Protein AF-A0A1A8HM69-F1 (afdb_monomer_lite)

Sequence (148 aa):
MRDGEFFLRLLQTEVERMEGWCQNMEREAEENELPEEVLELIRNVVGSAQILMSQKVQQFFRLCQQSVDPTAYPLPTPQDLASFWDLLQLNIEDVRVKFQDLQRLKDSGWRLPPEKKLDNIYTVFIAALIKRSTKKLLYYCVATVKDS

Structure (mmCIF, N/CA/C/O backbone):
data_AF-A0A1A8HM69-F1
#
_entry.id   AF-A0A1A8HM69-F1
#
loop_
_atom_site.group_PDB
_atom_site.id
_atom_site.type_symbol
_atom_site.label_atom_id
_atom_site.label_alt_id
_atom_site.label_comp_id
_atom_site.label_asym_id
_atom_site.label_entity_id
_atom_site.label_seq_id
_atom_site.pdbx_PDB_ins_code
_atom_site.Cartn_x
_atom_site.Cartn_y
_atom_site.Cartn_z
_atom_site.occupancy
_atom_site.B_iso_or_equiv
_atom_site.auth_seq_id
_atom_site.auth_comp_id
_atom_site.auth_asym_id
_atom_site.auth_atom_id
_atom_site.pdbx_PDB_model_num
ATOM 1 N N . MET A 1 1 ? 3.796 -7.000 -23.357 1.00 62.22 1 MET A N 1
ATOM 2 C CA . MET A 1 1 ? 5.075 -7.127 -22.625 1.00 62.22 1 MET A CA 1
ATOM 3 C C . MET A 1 1 ? 4.861 -6.516 -21.239 1.00 62.22 1 MET A C 1
ATOM 5 O O . MET A 1 1 ? 3.980 -5.675 -21.126 1.00 62.22 1 MET A O 1
ATOM 9 N N . ARG A 1 2 ? 5.539 -6.971 -20.174 1.00 77.38 2 ARG A N 1
ATOM 10 C CA . ARG A 1 2 ? 5.462 -6.316 -18.848 1.00 77.38 2 ARG A CA 1
ATOM 11 C C . ARG A 1 2 ? 6.489 -5.179 -18.800 1.00 77.38 2 ARG A C 1
ATOM 13 O O . ARG A 1 2 ? 7.545 -5.330 -18.199 1.00 77.38 2 ARG A O 1
ATOM 20 N N . ASP A 1 3 ? 6.225 -4.122 -19.551 1.00 85.19 3 ASP A N 1
ATOM 21 C CA . ASP A 1 3 ? 7.076 -2.932 -19.653 1.00 85.19 3 ASP A CA 1
ATOM 22 C C . ASP A 1 3 ? 6.736 -1.889 -18.571 1.00 85.19 3 ASP A C 1
ATOM 24 O O . ASP A 1 3 ? 5.829 -2.082 -17.755 1.00 85.19 3 ASP A O 1
ATOM 28 N N . GLY A 1 4 ? 7.492 -0.788 -18.532 1.00 88.75 4 GLY A N 1
ATOM 29 C CA . GLY A 1 4 ? 7.298 0.282 -17.552 1.00 88.75 4 GLY A CA 1
ATOM 30 C C . GLY A 1 4 ? 5.883 0.864 -17.560 1.00 88.75 4 GLY A C 1
ATOM 31 O O . GLY A 1 4 ? 5.299 1.048 -16.495 1.00 88.75 4 GLY A O 1
ATOM 32 N N . GLU A 1 5 ? 5.280 1.078 -18.733 1.00 91.12 5 GLU A N 1
ATOM 33 C CA . GLU A 1 5 ? 3.902 1.581 -18.841 1.00 91.12 5 GLU A CA 1
ATOM 34 C C . GLU A 1 5 ? 2.870 0.604 -18.270 1.00 91.12 5 GLU A C 1
ATOM 36 O O . GLU A 1 5 ? 1.921 1.008 -17.591 1.00 91.12 5 GLU A O 1
ATOM 41 N N . PHE A 1 6 ? 3.043 -0.697 -18.524 1.00 91.56 6 PHE A N 1
ATOM 42 C CA . PHE A 1 6 ? 2.214 -1.729 -17.913 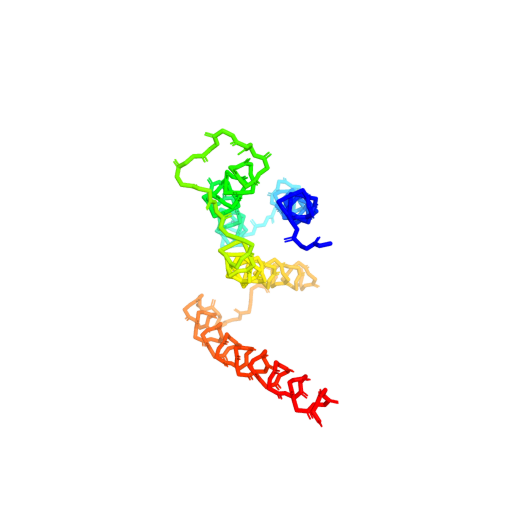1.00 91.56 6 PHE A CA 1
ATOM 43 C C . PHE A 1 6 ? 2.270 -1.662 -16.382 1.00 91.56 6 PHE A C 1
ATOM 45 O O . PHE A 1 6 ? 1.222 -1.660 -15.730 1.00 91.56 6 PHE A O 1
ATOM 52 N N . PHE A 1 7 ? 3.470 -1.560 -15.808 1.00 92.62 7 PHE A N 1
ATOM 53 C CA . PHE A 1 7 ? 3.643 -1.480 -14.360 1.00 92.62 7 PHE A CA 1
ATOM 54 C C . PHE A 1 7 ? 3.132 -0.168 -13.756 1.00 92.62 7 PHE A C 1
ATOM 56 O O . PHE A 1 7 ? 2.568 -0.207 -12.665 1.00 92.62 7 PHE A O 1
ATOM 63 N N . LEU A 1 8 ? 3.238 0.966 -14.458 1.00 92.50 8 LEU A N 1
ATOM 64 C CA . LEU A 1 8 ? 2.676 2.246 -14.007 1.00 92.50 8 LEU A CA 1
ATOM 65 C C . LEU A 1 8 ? 1.152 2.181 -13.839 1.00 92.50 8 LEU A C 1
ATOM 67 O O . LEU A 1 8 ? 0.634 2.625 -12.816 1.00 92.50 8 LEU A O 1
ATOM 71 N N . ARG A 1 9 ? 0.434 1.567 -14.790 1.00 93.31 9 ARG A N 1
ATOM 72 C CA . ARG A 1 9 ? -1.029 1.382 -14.688 1.00 93.31 9 ARG A CA 1
ATOM 73 C C . ARG A 1 9 ? -1.426 0.493 -13.508 1.00 93.31 9 ARG A C 1
ATOM 75 O O . ARG A 1 9 ? -2.381 0.795 -12.793 1.00 93.31 9 ARG A O 1
ATOM 82 N N . LEU A 1 10 ? -0.687 -0.596 -13.287 1.00 93.19 10 LEU A N 1
ATOM 83 C CA . LEU A 1 10 ? -0.915 -1.460 -12.127 1.00 93.19 10 LEU A CA 1
ATOM 84 C C . LEU A 1 10 ? -0.626 -0.729 -10.814 1.00 93.19 10 LEU A C 1
ATOM 86 O O . LEU A 1 10 ? -1.414 -0.829 -9.877 1.00 93.19 10 LEU A O 1
ATOM 90 N N . LEU A 1 11 ? 0.478 0.019 -10.753 1.00 92.44 11 LEU A N 1
ATOM 91 C CA . LEU A 1 11 ? 0.864 0.791 -9.577 1.00 92.44 11 LEU A CA 1
ATOM 92 C C . LEU A 1 11 ? -0.213 1.812 -9.208 1.00 92.44 11 LEU A C 1
ATOM 94 O O . LEU A 1 11 ? -0.576 1.897 -8.040 1.00 92.44 11 LEU A O 1
ATOM 98 N N . GLN A 1 12 ? -0.765 2.521 -10.195 1.00 92.50 12 GLN A N 1
ATOM 99 C CA . GLN A 1 12 ? -1.873 3.452 -9.985 1.00 92.50 12 GLN A CA 1
ATOM 100 C C . GLN A 1 12 ? -3.082 2.755 -9.339 1.00 92.50 12 GLN A C 1
ATOM 102 O O . GLN A 1 12 ? -3.593 3.227 -8.328 1.00 92.50 12 GLN A O 1
ATOM 107 N N . THR A 1 13 ? -3.474 1.585 -9.852 1.00 92.94 13 THR A N 1
ATOM 108 C CA . THR A 1 13 ? -4.604 0.808 -9.306 1.00 92.94 13 THR A CA 1
ATOM 109 C C . THR A 1 13 ? -4.368 0.372 -7.850 1.00 92.94 13 THR A C 1
ATOM 111 O O . THR A 1 13 ? -5.305 0.277 -7.056 1.00 92.94 13 THR A O 1
ATOM 114 N N . GLU A 1 14 ? -3.125 0.051 -7.482 1.00 91.50 14 GLU A N 1
ATOM 115 C CA . GLU A 1 14 ? -2.775 -0.294 -6.098 1.00 91.50 14 GLU A CA 1
ATOM 116 C C . GLU A 1 14 ? -2.790 0.929 -5.173 1.00 91.50 14 GLU A C 1
ATOM 118 O O . GLU A 1 14 ? -3.259 0.822 -4.040 1.00 91.50 14 GLU A O 1
ATOM 123 N N . VAL A 1 15 ? -2.311 2.084 -5.647 1.00 89.94 15 VAL A N 1
ATOM 124 C CA . VAL A 1 15 ? -2.321 3.343 -4.885 1.00 89.94 15 VAL A CA 1
ATOM 125 C C . VAL A 1 15 ? -3.748 3.789 -4.599 1.00 89.94 15 VAL A C 1
ATOM 127 O O . VAL A 1 15 ? -4.088 3.946 -3.432 1.00 89.94 15 VAL A O 1
ATOM 130 N N . GLU A 1 16 ? -4.603 3.874 -5.620 1.00 93.62 16 GLU A N 1
ATOM 131 C CA . GLU A 1 16 ? -6.010 4.282 -5.465 1.00 93.62 16 GLU A CA 1
ATOM 132 C C . GLU A 1 16 ? -6.750 3.392 -4.452 1.00 93.62 16 GLU A C 1
ATOM 134 O O . GLU A 1 16 ? -7.541 3.854 -3.628 1.00 93.62 16 GLU A O 1
ATOM 139 N N . ARG A 1 17 ? -6.457 2.087 -4.461 1.00 93.75 17 ARG A N 1
ATOM 140 C CA . ARG A 1 17 ? -7.033 1.138 -3.504 1.00 93.75 17 ARG A CA 1
ATOM 141 C C . ARG A 1 17 ? -6.517 1.345 -2.080 1.00 93.75 17 ARG A C 1
ATOM 143 O O . ARG A 1 17 ? -7.317 1.277 -1.148 1.00 93.75 17 ARG A O 1
ATOM 150 N N . MET A 1 18 ? -5.217 1.575 -1.896 1.00 92.12 18 MET A N 1
ATOM 151 C CA . MET A 1 18 ? -4.654 1.871 -0.574 1.00 92.12 18 MET A CA 1
ATOM 152 C C . MET A 1 18 ? -5.170 3.203 -0.024 1.00 92.12 18 MET A C 1
ATOM 154 O O . MET A 1 18 ? -5.527 3.265 1.149 1.00 92.12 18 MET A O 1
ATOM 158 N N . GLU A 1 19 ? -5.280 4.234 -0.862 1.00 92.31 19 GLU A N 1
ATOM 159 C CA . GLU A 1 19 ? -5.885 5.519 -0.498 1.00 92.31 19 GLU A CA 1
ATOM 160 C C . GLU A 1 19 ? -7.340 5.342 -0.059 1.00 92.31 19 GLU A C 1
ATOM 162 O O . GLU A 1 19 ? -7.727 5.857 0.988 1.00 92.31 19 GLU A O 1
ATOM 167 N N . GLY A 1 20 ? -8.121 4.536 -0.786 1.00 95.06 20 GLY A N 1
ATOM 168 C CA . GLY A 1 20 ? -9.491 4.204 -0.396 1.00 95.06 20 GLY A CA 1
ATOM 169 C C . GLY A 1 20 ? -9.586 3.512 0.969 1.00 95.06 20 GLY A C 1
ATOM 170 O O . GLY A 1 20 ? -10.502 3.793 1.742 1.00 95.06 20 GLY A O 1
ATOM 171 N N . TRP A 1 21 ? -8.635 2.634 1.311 1.00 94.69 21 TRP A N 1
ATOM 172 C CA . TRP A 1 21 ? -8.578 2.027 2.646 1.00 94.69 21 TRP A CA 1
ATOM 173 C C . TRP A 1 21 ? -8.232 3.040 3.738 1.00 94.69 21 TRP A C 1
ATOM 175 O O . TRP A 1 21 ? -8.881 3.027 4.786 1.00 94.69 21 TRP A O 1
ATOM 185 N N . CYS A 1 22 ? -7.250 3.914 3.490 1.00 91.88 22 CYS A N 1
ATOM 186 C CA . CYS A 1 22 ? -6.871 4.980 4.417 1.00 91.88 22 CYS A CA 1
ATOM 187 C C . CYS A 1 22 ? -8.060 5.898 4.704 1.00 91.88 22 CYS A C 1
ATOM 189 O O . CYS A 1 22 ? -8.479 5.987 5.853 1.00 91.88 22 CYS A O 1
ATOM 191 N N . GLN A 1 23 ? -8.664 6.469 3.659 1.00 94.31 23 GLN A N 1
ATOM 192 C CA . GLN A 1 23 ? -9.794 7.393 3.776 1.00 94.31 23 GLN A CA 1
ATOM 193 C C . GLN A 1 23 ? -10.978 6.763 4.507 1.00 94.31 23 GLN A C 1
ATOM 195 O O . GLN A 1 23 ? -11.621 7.407 5.331 1.00 94.31 23 GLN A O 1
ATOM 200 N N . ASN A 1 24 ? -11.273 5.489 4.224 1.00 95.44 24 ASN A N 1
ATOM 201 C CA . ASN A 1 24 ? -12.355 4.800 4.910 1.00 95.44 24 ASN A CA 1
ATOM 202 C C . ASN A 1 24 ? -12.096 4.706 6.418 1.00 95.44 24 ASN A C 1
ATOM 204 O O . ASN A 1 24 ? -13.007 4.984 7.184 1.00 95.44 24 ASN A O 1
ATOM 208 N N . MET A 1 25 ? -10.885 4.333 6.845 1.00 92.00 25 MET A N 1
ATOM 209 C CA . MET A 1 25 ? -10.571 4.189 8.274 1.00 92.00 25 MET A CA 1
ATOM 210 C C . MET A 1 25 ? -10.362 5.528 8.986 1.00 92.00 25 MET A C 1
ATOM 212 O O . MET A 1 25 ? -10.737 5.650 10.147 1.00 92.00 25 MET A O 1
ATOM 216 N N . GLU A 1 26 ? -9.809 6.531 8.303 1.00 91.31 26 GLU A N 1
ATOM 217 C CA . GLU A 1 26 ? -9.722 7.908 8.807 1.00 91.31 26 GLU A CA 1
ATOM 218 C C . GLU A 1 26 ? -11.123 8.467 9.074 1.00 91.31 26 GLU A C 1
ATOM 220 O O . GLU A 1 26 ? -11.385 8.953 10.169 1.00 91.31 26 GLU A O 1
ATOM 225 N N . ARG A 1 27 ? -12.064 8.272 8.142 1.00 92.81 27 ARG A N 1
ATOM 226 C CA . ARG A 1 27 ? -13.466 8.652 8.344 1.00 92.81 27 ARG A CA 1
ATOM 227 C C . ARG A 1 27 ? -14.096 7.943 9.542 1.00 92.81 27 ARG A C 1
ATOM 229 O O . ARG A 1 27 ? -14.786 8.587 10.320 1.00 92.81 27 ARG A O 1
ATOM 236 N N . GLU A 1 28 ? -13.857 6.642 9.731 1.00 91.06 28 GLU A N 1
ATOM 237 C CA . GLU A 1 28 ? -14.375 5.944 10.919 1.00 91.06 28 GLU A CA 1
ATOM 238 C C . GLU A 1 28 ? -13.848 6.550 12.226 1.00 91.06 28 GLU A C 1
ATOM 240 O O . GLU A 1 28 ? -14.594 6.607 13.200 1.00 91.06 28 GLU A O 1
ATOM 245 N N . ALA A 1 29 ? -12.589 6.993 12.243 1.00 88.44 29 ALA A N 1
ATOM 246 C CA . ALA A 1 29 ? -11.969 7.637 13.397 1.00 88.44 29 ALA 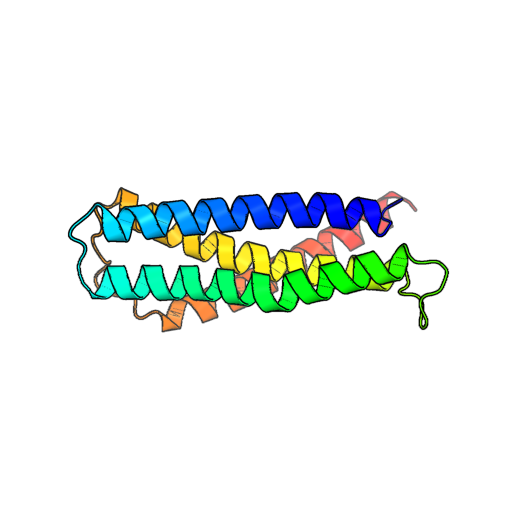A CA 1
ATOM 247 C C . ALA A 1 29 ? -12.490 9.063 13.652 1.00 88.44 29 ALA A C 1
ATOM 249 O O . ALA A 1 29 ? -12.458 9.516 14.793 1.00 88.44 29 ALA A O 1
ATOM 250 N N . GLU A 1 30 ? -12.948 9.765 12.614 1.00 89.88 30 GLU A N 1
ATOM 251 C CA . GLU A 1 30 ? -13.518 11.115 12.713 1.00 89.88 30 GLU A CA 1
ATOM 252 C C . GLU A 1 30 ? -15.016 11.105 13.054 1.00 89.88 30 GLU A C 1
ATOM 254 O O . GLU A 1 30 ? -15.476 11.928 13.843 1.00 89.88 30 GLU A O 1
ATOM 259 N N . GLU A 1 31 ? -15.784 10.187 12.459 1.00 91.50 31 GLU A N 1
ATOM 260 C CA . GLU A 1 31 ? -17.249 10.145 12.573 1.00 91.50 31 GLU A CA 1
ATOM 261 C C . GLU A 1 31 ? -17.749 9.374 13.805 1.00 91.50 31 GLU A C 1
ATOM 263 O O . GLU A 1 31 ? -18.893 9.566 14.218 1.00 91.50 31 GLU A O 1
ATOM 268 N N . ASN A 1 32 ? -16.922 8.507 14.403 1.00 85.56 32 ASN A N 1
ATOM 269 C CA . ASN A 1 32 ? -17.299 7.710 15.571 1.00 85.56 32 ASN A CA 1
ATOM 270 C C . ASN A 1 32 ? -16.468 8.078 16.808 1.00 85.56 32 ASN A C 1
ATOM 272 O O . ASN A 1 32 ? -15.261 8.295 16.732 1.00 85.56 32 ASN A O 1
ATOM 276 N N . GLU A 1 33 ? -17.094 8.025 17.985 1.00 90.88 33 GLU A N 1
ATOM 277 C CA . GLU A 1 33 ? -16.395 8.118 19.272 1.00 90.88 33 GLU A CA 1
ATOM 278 C C . GLU A 1 33 ? -15.733 6.773 19.615 1.00 90.88 33 GLU A C 1
ATOM 280 O O . GLU A 1 33 ? -16.295 5.930 20.320 1.00 90.88 33 GLU A O 1
ATOM 285 N N . LEU A 1 34 ? -14.541 6.543 19.062 1.00 90.25 34 LEU A N 1
ATOM 286 C CA . LEU A 1 34 ? -13.774 5.317 19.278 1.00 90.25 34 LEU A CA 1
ATOM 287 C C . LEU A 1 34 ? -12.863 5.418 20.516 1.00 90.25 34 LEU A C 1
ATOM 289 O O . LEU A 1 34 ? -12.371 6.501 20.833 1.00 90.25 34 LEU A O 1
ATOM 293 N N . PRO A 1 35 ? -12.570 4.294 21.199 1.00 89.06 35 PRO A N 1
ATOM 294 C CA . PRO A 1 35 ? -11.549 4.260 22.245 1.00 89.06 35 PRO A CA 1
ATOM 295 C C . PRO A 1 35 ? -10.171 4.682 21.712 1.00 89.06 35 PRO A C 1
ATOM 297 O O . PRO A 1 35 ? -9.817 4.326 20.586 1.00 89.06 35 PRO A O 1
ATOM 300 N N . GLU A 1 36 ? -9.355 5.351 22.535 1.00 88.00 36 GLU A N 1
ATOM 301 C CA . GLU A 1 36 ? -8.021 5.829 22.120 1.00 88.00 36 GLU A CA 1
ATOM 302 C C . GLU A 1 36 ? -7.140 4.696 21.575 1.00 88.00 36 GLU A C 1
ATOM 304 O O . GLU A 1 36 ? -6.493 4.851 20.547 1.00 88.00 36 GLU A O 1
ATOM 309 N N . GLU A 1 37 ? -7.199 3.512 22.184 1.00 86.31 37 GLU A N 1
ATOM 310 C CA . GLU A 1 37 ? -6.471 2.318 21.731 1.00 86.31 37 GLU A CA 1
ATOM 311 C C . GLU A 1 37 ? -6.829 1.920 20.284 1.00 86.31 37 GLU A C 1
ATOM 313 O O . GLU A 1 37 ? -5.979 1.466 19.514 1.00 86.31 37 GLU A O 1
ATOM 318 N N . VAL A 1 38 ? -8.092 2.108 19.886 1.00 88.31 38 VAL A N 1
ATOM 319 C CA . VAL A 1 38 ? -8.569 1.850 18.519 1.00 88.31 38 VAL A CA 1
ATOM 320 C C . VAL A 1 38 ? -8.118 2.965 17.576 1.00 88.31 38 VAL A C 1
ATOM 322 O O . VAL A 1 38 ? -7.677 2.674 16.463 1.00 88.31 38 VAL A O 1
ATOM 325 N N . LEU A 1 39 ? -8.173 4.225 18.015 1.00 86.62 39 LEU A N 1
ATOM 326 C CA . LEU A 1 39 ? -7.678 5.370 17.244 1.00 86.62 39 LEU A CA 1
ATOM 327 C C . LEU A 1 39 ? -6.175 5.246 16.963 1.00 86.62 39 LEU A C 1
ATOM 329 O O . LEU A 1 39 ? -5.740 5.440 15.828 1.00 86.62 39 LEU A O 1
ATOM 333 N N . GLU A 1 40 ? -5.380 4.862 17.961 1.00 87.19 40 GLU A N 1
ATOM 334 C CA . GLU A 1 40 ? -3.956 4.565 17.802 1.00 87.19 40 GLU A CA 1
ATOM 335 C C . GLU A 1 40 ? -3.728 3.430 16.800 1.00 87.19 40 GLU A C 1
ATOM 337 O O . GLU A 1 40 ? -2.862 3.541 15.929 1.00 87.19 40 GLU A O 1
ATOM 342 N N . LEU A 1 41 ? -4.522 2.356 16.862 1.00 87.50 41 LEU A N 1
ATOM 343 C CA . LEU A 1 41 ? -4.429 1.256 15.904 1.00 87.50 41 LEU A CA 1
ATOM 344 C C . LEU A 1 41 ? -4.715 1.727 14.470 1.00 87.50 41 LEU A C 1
ATOM 346 O O . LEU A 1 41 ? -3.946 1.401 13.564 1.00 87.50 41 LEU A O 1
ATOM 350 N N . ILE A 1 42 ? -5.774 2.517 14.263 1.00 88.19 42 ILE A N 1
ATOM 351 C CA . ILE A 1 42 ? -6.106 3.098 12.955 1.00 88.19 42 ILE A CA 1
ATOM 352 C C . ILE A 1 42 ? -4.945 3.960 12.451 1.00 88.19 42 ILE A C 1
ATOM 354 O O . ILE A 1 42 ? -4.441 3.712 11.353 1.00 88.19 42 ILE A O 1
ATOM 358 N N . ARG A 1 43 ? -4.457 4.906 13.265 1.00 89.56 43 ARG A N 1
ATOM 359 C CA . ARG A 1 43 ? -3.326 5.786 12.916 1.00 89.56 43 ARG A CA 1
ATOM 360 C C . ARG A 1 43 ? -2.077 4.986 12.544 1.00 89.56 43 ARG A C 1
ATOM 362 O O . ARG A 1 43 ? -1.417 5.302 11.559 1.00 89.56 43 ARG A O 1
ATOM 369 N N . ASN A 1 44 ? -1.779 3.916 13.280 1.00 90.50 44 ASN A N 1
ATOM 370 C CA . ASN A 1 44 ? -0.634 3.047 13.008 1.00 90.50 44 ASN A CA 1
ATOM 371 C C . ASN A 1 44 ? -0.763 2.311 11.665 1.00 90.50 44 ASN A C 1
ATOM 373 O O . ASN A 1 44 ? 0.198 2.242 10.892 1.00 90.50 44 ASN A O 1
ATOM 377 N N . VAL A 1 45 ? -1.941 1.755 11.362 1.00 88.12 45 VAL A N 1
ATOM 378 C CA . VAL A 1 45 ? -2.179 1.044 10.097 1.00 88.12 45 VAL A CA 1
ATOM 379 C C . VAL A 1 45 ? -2.139 2.012 8.915 1.00 88.12 45 VAL A C 1
ATOM 381 O O . VAL A 1 45 ? -1.396 1.757 7.962 1.00 88.12 45 VAL A O 1
ATOM 384 N N . VAL A 1 46 ? -2.851 3.139 9.006 1.00 90.56 46 VAL A N 1
ATOM 385 C CA . VAL A 1 46 ? -2.869 4.202 7.989 1.00 90.56 46 VAL A CA 1
ATOM 386 C C . VAL A 1 46 ? -1.463 4.754 7.753 1.00 90.56 46 VAL A C 1
ATOM 388 O O . VAL A 1 46 ? -1.000 4.791 6.613 1.00 90.56 46 VAL A O 1
ATOM 391 N N . GLY A 1 47 ? -0.727 5.074 8.820 1.00 88.56 47 GLY A N 1
ATOM 392 C CA . GLY A 1 47 ? 0.655 5.542 8.730 1.00 88.56 47 GLY A CA 1
ATOM 393 C C . GLY A 1 47 ? 1.569 4.532 8.032 1.00 88.56 47 GLY A C 1
ATOM 394 O O . GLY A 1 47 ? 2.385 4.905 7.190 1.00 88.56 47 GLY A O 1
ATOM 395 N N . SER A 1 48 ? 1.393 3.231 8.290 1.00 89.88 48 SER A N 1
ATOM 396 C CA . SER A 1 48 ? 2.171 2.197 7.596 1.00 89.88 48 SER A CA 1
ATOM 397 C C . SER A 1 48 ? 1.891 2.143 6.087 1.00 89.88 48 SER A C 1
ATOM 399 O O . SER A 1 48 ? 2.821 1.951 5.300 1.00 89.88 48 SER A O 1
ATOM 401 N N . ALA A 1 49 ? 0.644 2.379 5.667 1.00 90.25 49 ALA A N 1
ATOM 402 C CA . ALA A 1 49 ? 0.268 2.467 4.258 1.00 90.25 49 ALA A CA 1
ATOM 403 C C . ALA A 1 49 ? 0.834 3.731 3.594 1.00 90.25 49 ALA A C 1
ATOM 405 O O . ALA A 1 49 ? 1.411 3.660 2.510 1.00 90.25 49 ALA A O 1
ATOM 406 N N . GLN A 1 50 ? 0.750 4.879 4.272 1.00 88.44 50 GLN A N 1
ATOM 407 C CA . GLN A 1 50 ? 1.315 6.147 3.800 1.00 88.44 50 GLN A CA 1
ATOM 408 C C . GLN A 1 50 ? 2.842 6.076 3.647 1.00 88.44 50 GLN A C 1
ATOM 410 O O . GLN A 1 50 ? 3.393 6.580 2.666 1.00 88.44 50 GLN A O 1
ATOM 415 N N . ILE A 1 51 ? 3.545 5.397 4.560 1.00 91.50 51 ILE A N 1
ATOM 416 C CA . ILE A 1 51 ? 4.987 5.135 4.440 1.00 91.50 51 ILE A CA 1
ATOM 417 C C . ILE A 1 51 ? 5.276 4.249 3.225 1.00 91.50 51 ILE A C 1
ATOM 419 O O . ILE A 1 51 ? 6.172 4.556 2.437 1.00 91.50 51 ILE A O 1
ATOM 423 N N . LEU A 1 52 ? 4.508 3.173 3.030 1.00 88.06 52 LEU A N 1
ATOM 424 C CA . LEU A 1 52 ? 4.680 2.304 1.868 1.00 88.06 52 LEU A CA 1
ATOM 425 C C . LEU A 1 52 ? 4.521 3.085 0.555 1.00 88.06 52 LEU A C 1
ATOM 427 O O . LEU A 1 52 ? 5.345 2.937 -0.356 1.00 88.06 52 LEU A O 1
ATOM 431 N N . MET A 1 53 ? 3.498 3.941 0.486 1.00 90.75 53 MET A N 1
ATOM 432 C CA . MET A 1 53 ? 3.207 4.779 -0.674 1.00 90.75 53 MET A CA 1
ATOM 433 C C . MET A 1 53 ? 4.292 5.838 -0.911 1.00 90.75 53 MET A C 1
ATOM 435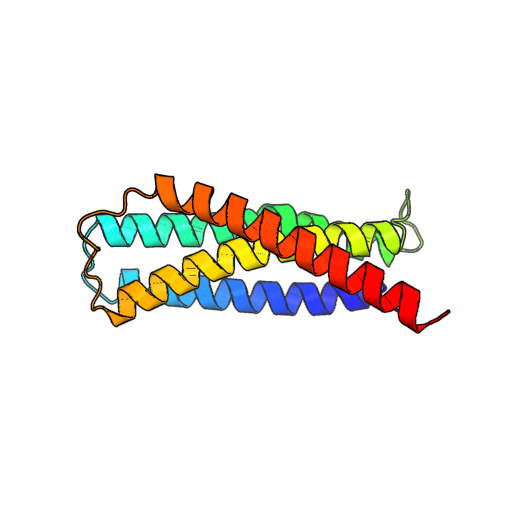 O O . MET A 1 53 ? 4.862 5.919 -1.997 1.00 90.75 53 MET A O 1
ATOM 439 N N . SER A 1 54 ? 4.651 6.614 0.108 1.00 89.94 54 SER A N 1
ATOM 440 C CA . SER A 1 54 ? 5.655 7.682 -0.015 1.00 89.94 54 SER A CA 1
ATOM 441 C C . SER A 1 54 ? 7.077 7.167 -0.265 1.00 89.94 54 SER A C 1
ATOM 443 O O . SER A 1 54 ? 7.903 7.899 -0.811 1.00 89.94 54 SER A O 1
ATOM 445 N N . GLN A 1 55 ? 7.372 5.909 0.083 1.00 92.12 55 GLN A N 1
ATOM 446 C CA . GLN A 1 55 ? 8.706 5.329 -0.076 1.00 92.12 55 GLN A CA 1
ATOM 447 C C . GLN A 1 55 ? 8.787 4.308 -1.212 1.00 92.12 55 GLN A C 1
ATOM 449 O O . GLN A 1 55 ? 9.402 4.579 -2.244 1.00 92.12 55 GLN A O 1
ATOM 454 N N . LYS A 1 56 ? 8.214 3.112 -1.035 1.00 89.00 56 LYS A N 1
ATOM 455 C CA . LYS A 1 56 ? 8.445 1.980 -1.950 1.00 89.00 56 LYS A CA 1
ATOM 456 C C . LYS A 1 56 ? 7.660 2.110 -3.247 1.00 89.00 56 LYS A C 1
ATOM 458 O O . LYS A 1 56 ? 8.216 1.831 -4.305 1.00 89.00 56 LYS A O 1
ATOM 463 N N . VAL A 1 57 ? 6.412 2.573 -3.182 1.00 90.50 57 VAL A N 1
ATOM 464 C CA . VAL A 1 57 ? 5.614 2.877 -4.382 1.00 90.50 57 VAL A CA 1
ATOM 465 C C . VAL A 1 57 ? 6.292 3.991 -5.176 1.00 90.50 57 VAL A C 1
ATOM 467 O O . VAL A 1 57 ? 6.537 3.816 -6.364 1.00 90.50 57 VAL A O 1
ATOM 470 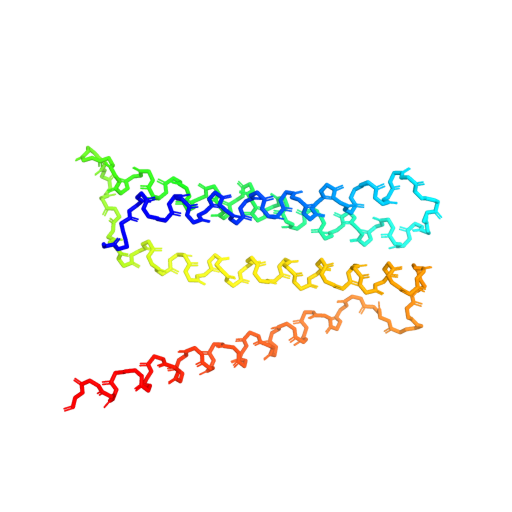N N . GLN A 1 58 ? 6.681 5.093 -4.527 1.00 94.00 58 GLN A N 1
ATOM 471 C CA . GLN A 1 58 ? 7.405 6.186 -5.190 1.00 94.00 58 GLN A CA 1
ATOM 472 C C . GLN A 1 58 ? 8.745 5.737 -5.794 1.00 94.00 58 GLN A C 1
ATOM 474 O O . GLN A 1 58 ? 9.121 6.180 -6.879 1.00 94.00 58 GLN A O 1
ATOM 479 N N . GLN A 1 59 ? 9.473 4.837 -5.128 1.00 93.81 59 GLN A N 1
ATOM 480 C CA . GLN A 1 59 ? 10.689 4.244 -5.683 1.00 93.81 59 GLN A CA 1
ATOM 481 C C . GLN A 1 59 ? 10.395 3.437 -6.954 1.00 93.81 59 GLN A C 1
ATOM 483 O O . GLN A 1 59 ? 11.096 3.606 -7.951 1.00 93.81 59 GLN A O 1
ATOM 488 N N . PHE A 1 60 ? 9.353 2.604 -6.941 1.00 95.06 60 PHE A N 1
ATOM 489 C CA . PHE A 1 60 ? 8.966 1.821 -8.113 1.00 95.06 60 PHE A CA 1
ATOM 490 C C . PHE A 1 60 ? 8.463 2.691 -9.263 1.00 95.06 60 PHE A C 1
ATOM 492 O O . PHE A 1 60 ? 8.805 2.440 -10.414 1.00 95.06 60 PHE A O 1
ATOM 499 N N . PHE A 1 61 ? 7.699 3.739 -8.953 1.00 93.69 61 PHE A N 1
ATOM 500 C CA . PHE A 1 61 ? 7.224 4.715 -9.927 1.00 93.69 61 PHE A CA 1
ATOM 501 C C . PHE A 1 61 ? 8.392 5.329 -10.703 1.00 93.69 61 PHE A C 1
ATOM 503 O O . PHE A 1 61 ? 8.408 5.271 -11.931 1.00 93.69 61 PHE A O 1
ATOM 510 N N . ARG A 1 62 ? 9.419 5.822 -9.994 1.00 94.00 62 ARG A N 1
ATOM 511 C CA . ARG A 1 62 ? 10.632 6.365 -10.625 1.00 94.00 62 ARG A CA 1
ATOM 512 C C . ARG A 1 62 ? 11.359 5.326 -11.474 1.00 94.00 62 ARG A C 1
ATOM 514 O O . ARG A 1 62 ? 11.811 5.655 -12.563 1.00 94.00 62 ARG A O 1
ATOM 521 N N . LEU A 1 63 ? 11.441 4.080 -11.006 1.00 93.75 63 LEU A N 1
ATOM 522 C CA . LEU A 1 63 ? 12.071 2.996 -11.762 1.00 93.75 63 LEU A CA 1
ATOM 523 C C . LEU A 1 63 ? 11.313 2.707 -13.069 1.00 93.75 63 LEU A C 1
ATOM 525 O O . LEU A 1 63 ? 11.924 2.552 -14.124 1.00 93.75 63 LEU A O 1
ATOM 529 N N . CYS A 1 64 ? 9.980 2.699 -13.024 1.00 93.44 64 CYS A N 1
ATOM 530 C CA . CYS A 1 64 ? 9.159 2.537 -14.220 1.00 93.44 64 CYS A CA 1
ATOM 531 C C . CYS A 1 64 ? 9.320 3.726 -15.177 1.00 93.44 64 CYS A C 1
ATOM 533 O O . CYS A 1 64 ? 9.473 3.512 -16.377 1.00 93.44 64 CYS A O 1
ATOM 535 N N . GLN A 1 65 ? 9.352 4.960 -14.663 1.00 92.81 65 GLN A N 1
ATOM 536 C CA . GLN A 1 65 ? 9.604 6.158 -15.473 1.00 92.81 65 GLN A CA 1
ATOM 537 C C . GLN A 1 65 ? 10.972 6.115 -16.163 1.00 92.81 65 GLN A C 1
ATOM 539 O O . GLN A 1 65 ? 11.070 6.393 -17.351 1.00 92.81 65 GLN A O 1
ATOM 544 N N . GLN A 1 66 ? 12.019 5.702 -15.447 1.00 93.50 66 GLN A N 1
ATOM 545 C CA . GLN A 1 66 ? 13.349 5.521 -16.029 1.00 93.50 66 GLN A CA 1
ATOM 546 C C . GLN A 1 66 ? 13.352 4.463 -17.135 1.00 93.50 66 GLN A C 1
ATOM 548 O O . GLN A 1 66 ? 14.041 4.630 -18.129 1.00 93.50 66 GLN A O 1
ATOM 553 N N . SER A 1 67 ? 12.571 3.387 -16.998 1.00 90.75 67 SER A N 1
ATOM 554 C CA . SER A 1 67 ? 12.515 2.330 -18.017 1.00 90.75 67 SER A CA 1
ATOM 555 C C . SER A 1 67 ? 11.814 2.733 -19.319 1.00 90.75 67 SER A C 1
ATOM 557 O O . SER A 1 67 ? 12.036 2.092 -20.343 1.00 90.75 67 SER A O 1
ATOM 559 N N . VAL A 1 68 ? 10.961 3.766 -19.285 1.00 90.06 68 VAL A N 1
ATOM 560 C CA . VAL A 1 68 ? 10.278 4.294 -20.480 1.00 90.06 68 VAL A CA 1
ATOM 561 C C . VAL A 1 68 ? 11.025 5.470 -21.109 1.00 90.06 68 VAL A C 1
ATOM 563 O O . VAL A 1 68 ? 10.740 5.829 -22.248 1.00 90.06 68 VAL A O 1
ATOM 566 N N . ASP A 1 69 ? 11.978 6.064 -20.389 1.00 89.38 69 ASP A N 1
ATOM 567 C CA . ASP A 1 69 ? 12.817 7.148 -20.884 1.00 89.38 69 ASP A CA 1
ATOM 568 C C . ASP A 1 69 ? 14.028 6.580 -21.652 1.00 89.38 69 ASP A C 1
ATOM 570 O O . ASP A 1 69 ? 14.936 6.010 -21.041 1.00 89.38 69 ASP A O 1
ATOM 574 N N . PRO A 1 70 ? 14.100 6.756 -22.987 1.00 84.25 70 PRO A N 1
ATOM 575 C CA . PRO A 1 70 ? 15.210 6.246 -23.789 1.00 84.25 70 PRO A CA 1
ATOM 576 C C . PRO A 1 70 ? 16.547 6.946 -23.492 1.00 84.25 70 PRO A C 1
ATOM 578 O O . PRO A 1 70 ? 17.588 6.488 -23.960 1.00 84.25 70 PRO A O 1
ATOM 581 N N . THR A 1 71 ? 16.533 8.058 -22.749 1.00 90.88 71 THR A N 1
ATOM 582 C CA . THR A 1 71 ? 17.729 8.818 -22.360 1.00 90.88 71 THR A CA 1
ATOM 583 C C . THR A 1 71 ? 18.258 8.453 -20.970 1.00 90.88 71 THR A C 1
ATOM 585 O O . THR A 1 71 ? 19.355 8.881 -20.602 1.00 90.88 71 THR A O 1
ATOM 588 N N . ALA A 1 72 ? 17.523 7.641 -20.203 1.00 87.81 72 ALA A N 1
ATOM 589 C CA . ALA A 1 72 ? 17.904 7.259 -18.850 1.00 87.81 72 ALA A CA 1
ATOM 590 C C . ALA A 1 72 ? 19.128 6.327 -18.825 1.00 87.81 72 ALA A C 1
ATOM 592 O O . ALA A 1 72 ? 19.255 5.393 -19.621 1.00 87.81 72 ALA A O 1
ATOM 593 N N . TYR A 1 73 ? 20.021 6.548 -17.855 1.00 80.19 73 TYR A N 1
ATOM 594 C CA . TYR A 1 73 ? 21.181 5.693 -17.619 1.00 80.19 73 TYR A CA 1
ATOM 595 C C . TYR A 1 73 ? 21.481 5.548 -16.114 1.00 80.19 73 TYR A C 1
ATOM 597 O O . TYR A 1 73 ? 21.598 6.564 -15.424 1.00 80.19 73 TYR A O 1
ATOM 605 N N . PRO A 1 74 ? 21.657 4.319 -15.590 1.00 85.19 74 PRO A N 1
ATOM 606 C CA . PRO A 1 74 ? 21.481 3.040 -16.282 1.00 85.19 74 PRO A CA 1
ATOM 607 C C . PRO A 1 74 ? 20.001 2.763 -16.586 1.00 85.19 74 PRO A C 1
ATOM 609 O O . PRO A 1 74 ? 19.127 3.122 -15.798 1.00 85.19 74 PRO A O 1
ATOM 612 N N . LEU A 1 75 ? 19.726 2.110 -17.718 1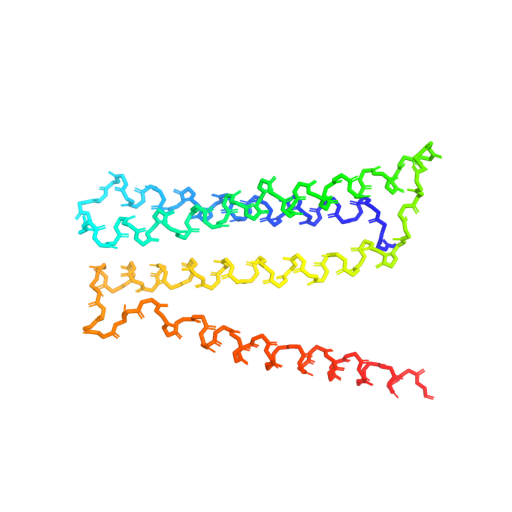.00 86.81 75 LEU A N 1
ATOM 613 C CA . LEU A 1 75 ? 18.364 1.714 -18.070 1.00 86.81 75 LEU A CA 1
ATOM 614 C C . LEU A 1 75 ? 17.948 0.501 -17.217 1.00 86.81 75 LEU A C 1
ATOM 616 O O . LEU A 1 75 ? 18.642 -0.521 -17.256 1.00 86.81 75 LEU A O 1
ATOM 620 N N . PRO A 1 76 ? 16.836 0.574 -16.464 1.00 87.81 76 PRO A N 1
ATOM 621 C CA . PRO A 1 76 ? 16.321 -0.571 -15.722 1.00 87.81 76 PRO A CA 1
ATOM 622 C C . PRO A 1 76 ? 15.964 -1.717 -16.668 1.00 87.81 76 PRO A C 1
ATOM 624 O O . PRO A 1 76 ? 15.306 -1.506 -17.690 1.00 87.81 76 PRO A O 1
ATOM 627 N N . THR A 1 77 ? 16.350 -2.945 -16.325 1.00 87.25 77 THR A N 1
ATOM 628 C CA . THR A 1 77 ? 15.945 -4.107 -17.118 1.00 87.25 77 THR A CA 1
ATOM 629 C C . THR A 1 77 ? 14.488 -4.481 -16.814 1.00 87.25 77 THR A C 1
ATOM 631 O O . THR A 1 77 ? 14.000 -4.252 -15.702 1.00 87.25 77 THR A O 1
ATOM 634 N N . PRO A 1 78 ? 13.767 -5.135 -17.746 1.00 86.19 78 PRO A N 1
ATOM 635 C CA . PRO A 1 78 ? 12.432 -5.667 -17.459 1.00 86.19 78 PRO A CA 1
ATOM 636 C C . PRO A 1 78 ? 12.397 -6.609 -16.242 1.00 86.19 78 PRO A C 1
ATOM 638 O O . PRO A 1 78 ? 11.382 -6.701 -15.549 1.00 86.19 78 PRO A O 1
ATOM 641 N N . GLN A 1 79 ? 13.513 -7.287 -15.955 1.00 88.19 79 GLN A N 1
ATOM 642 C CA . GLN A 1 79 ? 13.659 -8.159 -14.792 1.00 88.19 79 GLN A CA 1
ATOM 643 C C . GLN A 1 79 ? 13.752 -7.364 -13.479 1.00 88.19 79 GLN A C 1
ATOM 645 O O . GLN A 1 79 ? 13.178 -7.784 -12.470 1.00 88.19 79 GLN A O 1
ATOM 650 N N . ASP A 1 80 ? 14.415 -6.205 -13.483 1.00 90.25 80 ASP A N 1
ATOM 651 C CA . ASP A 1 80 ? 14.483 -5.311 -12.319 1.00 90.25 80 ASP A CA 1
ATOM 652 C C . ASP A 1 80 ? 13.088 -4.794 -11.956 1.00 90.25 80 ASP A C 1
ATOM 654 O O . ASP A 1 80 ? 12.692 -4.819 -10.791 1.00 90.25 80 ASP A O 1
ATOM 658 N N . LEU A 1 81 ? 12.293 -4.414 -12.964 1.00 91.75 81 LEU A N 1
ATOM 659 C CA . LEU A 1 81 ? 10.904 -4.001 -12.755 1.00 91.75 81 LEU A CA 1
ATOM 660 C C . LEU A 1 81 ? 10.054 -5.138 -12.183 1.00 91.75 81 LEU A C 1
ATOM 662 O O . LEU A 1 81 ? 9.341 -4.945 -11.199 1.00 91.75 81 LEU A O 1
ATOM 666 N N . ALA A 1 82 ? 10.141 -6.336 -12.768 1.00 90.06 82 ALA A N 1
ATOM 667 C CA . ALA A 1 82 ? 9.361 -7.484 -12.316 1.00 90.06 82 ALA A CA 1
ATOM 668 C C . ALA A 1 82 ? 9.712 -7.896 -10.878 1.00 90.06 82 ALA A C 1
ATOM 670 O O . ALA A 1 82 ? 8.816 -8.137 -10.069 1.00 90.06 82 ALA A O 1
ATOM 671 N N . SER A 1 83 ? 11.004 -7.938 -10.547 1.00 90.50 83 SER A N 1
ATOM 672 C CA . SER A 1 83 ? 11.470 -8.302 -9.207 1.00 90.50 83 SER A CA 1
ATOM 673 C C . SER A 1 83 ? 11.089 -7.258 -8.157 1.00 90.50 83 SER A C 1
ATOM 675 O O . SER A 1 83 ? 10.598 -7.623 -7.086 1.00 90.50 83 SER A O 1
ATOM 677 N N . PHE A 1 84 ? 11.221 -5.963 -8.466 1.00 92.62 84 PHE A N 1
ATOM 678 C CA . PHE A 1 84 ? 10.768 -4.905 -7.565 1.00 92.62 84 PHE A CA 1
ATOM 679 C C . PHE A 1 84 ? 9.252 -4.965 -7.364 1.00 92.62 84 PHE A C 1
ATOM 681 O O . PHE A 1 84 ? 8.782 -4.874 -6.230 1.00 92.62 84 PHE A O 1
ATOM 688 N N . TRP A 1 85 ? 8.484 -5.161 -8.439 1.00 93.81 85 TRP A N 1
ATOM 689 C CA . TRP A 1 85 ? 7.031 -5.297 -8.361 1.00 93.81 85 TRP A CA 1
ATOM 690 C C . TRP A 1 85 ? 6.609 -6.471 -7.479 1.00 93.81 85 TRP A C 1
ATOM 692 O O . TRP A 1 85 ? 5.716 -6.326 -6.647 1.00 93.81 85 TRP A O 1
ATOM 702 N N . ASP A 1 86 ? 7.272 -7.620 -7.611 1.00 88.50 86 ASP A N 1
ATOM 703 C CA . ASP A 1 86 ? 6.991 -8.788 -6.781 1.00 88.50 86 ASP A CA 1
ATOM 704 C C . ASP A 1 86 ? 7.220 -8.510 -5.291 1.00 88.50 86 ASP A C 1
ATOM 706 O O . ASP A 1 86 ? 6.412 -8.943 -4.466 1.00 88.50 86 ASP A O 1
ATOM 710 N N . LEU A 1 87 ? 8.272 -7.763 -4.943 1.00 88.94 87 LEU A N 1
ATOM 711 C CA . LEU A 1 87 ? 8.523 -7.324 -3.568 1.00 88.94 87 LEU A CA 1
ATOM 712 C C . LEU A 1 87 ? 7.501 -6.279 -3.109 1.00 88.94 87 LEU A C 1
ATOM 714 O O . LEU A 1 87 ? 7.005 -6.351 -1.985 1.00 88.94 87 LEU A O 1
ATOM 718 N N . LEU A 1 88 ? 7.153 -5.314 -3.959 1.00 91.31 88 LEU A N 1
ATOM 719 C CA . LEU A 1 88 ? 6.161 -4.288 -3.642 1.00 91.31 88 LEU A CA 1
ATOM 720 C C . LEU A 1 88 ? 4.786 -4.911 -3.366 1.00 91.31 88 LEU A C 1
ATOM 722 O O . LEU A 1 88 ? 4.136 -4.542 -2.395 1.00 91.31 88 LEU A O 1
ATOM 726 N N . GLN A 1 89 ? 4.388 -5.913 -4.147 1.00 89.69 89 GLN A N 1
ATOM 727 C CA . GLN A 1 89 ? 3.147 -6.664 -3.950 1.00 89.69 89 GLN A CA 1
ATOM 728 C C . GLN A 1 89 ? 3.092 -7.400 -2.606 1.00 89.69 89 GLN A C 1
ATOM 730 O O . GLN A 1 89 ? 2.014 -7.503 -2.022 1.00 89.69 89 GLN A O 1
ATOM 735 N N . LEU A 1 90 ? 4.226 -7.888 -2.085 1.00 87.38 90 LEU A N 1
ATOM 736 C CA . LEU A 1 90 ? 4.270 -8.441 -0.726 1.00 87.38 90 LEU A CA 1
ATOM 737 C C . LEU A 1 90 ? 3.942 -7.353 0.298 1.00 87.38 90 LEU A C 1
ATOM 739 O O . LEU A 1 90 ? 3.017 -7.519 1.080 1.00 87.38 90 LEU A O 1
ATOM 743 N N . ASN A 1 91 ? 4.609 -6.202 0.215 1.00 87.38 91 ASN A N 1
ATOM 744 C CA . ASN A 1 91 ? 4.356 -5.095 1.137 1.00 87.38 91 ASN A CA 1
ATOM 745 C C . ASN A 1 91 ? 2.910 -4.562 1.056 1.00 87.38 91 ASN A C 1
ATOM 747 O O . ASN A 1 91 ? 2.327 -4.195 2.075 1.00 87.38 91 ASN A O 1
ATOM 751 N N . ILE A 1 92 ? 2.320 -4.518 -0.143 1.00 86.25 92 ILE A N 1
ATOM 752 C CA . ILE A 1 92 ? 0.922 -4.108 -0.333 1.00 86.25 92 ILE A CA 1
ATOM 753 C C . ILE A 1 92 ? -0.030 -5.108 0.329 1.00 86.25 92 ILE A C 1
ATOM 755 O O . ILE A 1 92 ? -0.992 -4.702 0.981 1.00 86.25 92 ILE A O 1
ATOM 759 N N . GLU A 1 93 ? 0.222 -6.413 0.192 1.00 89.38 93 GLU A N 1
ATOM 760 C CA . GLU A 1 93 ? -0.579 -7.409 0.901 1.00 89.38 93 GLU A CA 1
ATOM 761 C C . GLU A 1 93 ? -0.428 -7.265 2.419 1.00 89.38 93 GLU A C 1
ATOM 763 O O . GLU A 1 93 ? -1.423 -7.365 3.137 1.00 89.38 93 GLU A O 1
ATOM 768 N N . ASP A 1 94 ? 0.779 -6.974 2.910 1.00 86.06 94 ASP A N 1
ATOM 769 C CA . ASP A 1 94 ? 1.012 -6.763 4.336 1.00 86.06 94 ASP A CA 1
ATOM 770 C C . ASP A 1 94 ? 0.121 -5.642 4.889 1.00 86.06 94 ASP A C 1
ATOM 772 O O . ASP A 1 94 ? -0.542 -5.797 5.917 1.00 86.06 94 ASP A O 1
ATOM 776 N N . VAL A 1 95 ? 0.043 -4.528 4.160 1.00 89.38 95 VAL A N 1
ATOM 777 C CA . VAL A 1 95 ? -0.855 -3.409 4.467 1.00 89.38 95 VAL A CA 1
ATOM 778 C C . VAL A 1 95 ? -2.324 -3.823 4.354 1.00 89.38 95 VAL A C 1
ATOM 780 O O . VAL A 1 95 ? -3.117 -3.534 5.251 1.00 89.38 95 VAL A O 1
ATOM 783 N N . ARG A 1 96 ? -2.701 -4.552 3.300 1.00 89.50 96 ARG A N 1
ATOM 784 C CA . ARG A 1 96 ? -4.078 -5.020 3.090 1.00 89.50 96 ARG A CA 1
ATOM 785 C C . ARG A 1 96 ? -4.594 -5.863 4.251 1.00 89.50 96 ARG A C 1
ATOM 787 O O . ARG A 1 96 ? -5.732 -5.675 4.672 1.00 89.50 96 ARG A O 1
ATOM 794 N N . VAL A 1 97 ? -3.787 -6.787 4.769 1.00 88.00 97 VAL A N 1
ATOM 795 C CA . VAL A 1 97 ? -4.186 -7.633 5.904 1.00 88.00 97 VAL A CA 1
ATOM 796 C C . VAL A 1 97 ? -4.432 -6.786 7.151 1.00 88.00 97 VAL A C 1
ATOM 798 O O . VAL A 1 97 ? -5.435 -6.997 7.828 1.00 88.00 97 VAL A O 1
ATOM 801 N N . LYS A 1 98 ? -3.596 -5.772 7.417 1.00 87.69 98 LYS A N 1
ATOM 802 C CA . LYS A 1 98 ? -3.821 -4.842 8.537 1.00 87.69 98 LYS A CA 1
ATOM 803 C C . LYS A 1 98 ? -5.160 -4.106 8.411 1.00 87.69 98 LYS A C 1
ATOM 805 O O . LYS A 1 98 ? -5.893 -3.998 9.389 1.00 87.69 98 LYS A O 1
ATOM 810 N N . PHE A 1 99 ? -5.517 -3.657 7.208 1.00 91.06 99 PHE A N 1
ATOM 811 C CA . PHE A 1 99 ? -6.827 -3.043 6.960 1.00 91.06 99 PHE A CA 1
ATOM 812 C C . PHE A 1 99 ? -7.989 -4.035 7.081 1.00 91.06 99 PHE A C 1
ATOM 814 O O . PHE A 1 99 ? -9.053 -3.668 7.572 1.00 91.06 99 PHE A O 1
ATOM 821 N N . GLN A 1 100 ? -7.805 -5.298 6.687 1.00 91.19 100 GLN A N 1
ATOM 822 C CA . GLN A 1 100 ? -8.809 -6.342 6.918 1.00 91.19 100 GLN A CA 1
ATOM 823 C C . GLN A 1 100 ? -9.024 -6.609 8.410 1.00 91.19 100 GLN A C 1
ATOM 825 O O . GLN A 1 100 ? -10.152 -6.868 8.823 1.00 91.19 100 GLN A O 1
ATOM 830 N N . ASP A 1 101 ? -7.972 -6.534 9.222 1.00 88.19 101 ASP A N 1
ATOM 831 C CA . ASP A 1 101 ? -8.092 -6.671 10.672 1.00 88.19 101 ASP A CA 1
ATOM 832 C C . ASP A 1 101 ? -8.836 -5.483 11.296 1.00 88.19 101 ASP A C 1
ATOM 834 O O . ASP A 1 101 ? -9.699 -5.702 12.147 1.00 88.19 101 ASP A O 1
ATOM 838 N N . LEU A 1 102 ? -8.601 -4.254 10.817 1.00 88.50 102 LEU A N 1
ATOM 839 C CA . LEU A 1 102 ? -9.422 -3.094 11.188 1.00 88.50 102 LEU A CA 1
ATOM 840 C C . LEU A 1 102 ? -10.886 -3.273 10.781 1.00 88.50 102 LEU A C 1
ATOM 842 O O . LEU A 1 102 ? -11.778 -2.994 11.575 1.00 88.50 102 LEU A O 1
ATOM 846 N N . GLN A 1 103 ? -11.148 -3.793 9.580 1.00 91.94 103 GLN A N 1
ATOM 847 C CA . GLN A 1 103 ? -12.514 -4.053 9.133 1.00 91.94 103 GLN A CA 1
ATOM 848 C C . GLN A 1 103 ? -13.218 -5.081 10.030 1.00 91.94 103 GLN A C 1
ATOM 850 O O . GLN A 1 103 ? -14.355 -4.867 10.428 1.00 91.94 103 GLN A O 1
ATOM 855 N N . ARG A 1 104 ? -12.533 -6.158 10.431 1.00 87.94 104 ARG A N 1
ATOM 856 C CA . ARG A 1 104 ? -13.086 -7.142 11.380 1.00 87.94 104 ARG A CA 1
ATOM 857 C C . ARG A 1 104 ? -13.360 -6.536 12.756 1.00 87.94 104 ARG A C 1
ATOM 859 O O . ARG A 1 104 ? -14.330 -6.920 13.401 1.00 87.94 104 ARG A O 1
ATOM 866 N N . LEU A 1 105 ? -12.498 -5.625 13.211 1.00 87.25 105 LEU A N 1
ATOM 867 C CA . LEU A 1 105 ? -12.692 -4.898 14.464 1.00 87.25 105 LEU A CA 1
ATOM 868 C C . LEU A 1 105 ? -13.898 -3.953 14.373 1.00 87.25 105 LEU A C 1
ATOM 870 O O . LEU A 1 105 ? -14.689 -3.877 15.309 1.00 87.25 105 LEU A O 1
ATOM 874 N N . LYS A 1 106 ? -14.090 -3.288 13.232 1.00 88.75 106 LYS A N 1
ATOM 875 C CA . LYS A 1 106 ? -15.300 -2.510 12.955 1.00 88.75 106 LYS A CA 1
ATOM 876 C C . LYS A 1 106 ? -16.547 -3.394 13.002 1.00 88.75 106 LYS A C 1
ATOM 878 O O . LYS A 1 106 ? -17.508 -3.062 13.692 1.00 88.75 106 LYS A O 1
ATOM 883 N N . ASP A 1 107 ? -16.511 -4.548 12.340 1.00 89.75 107 ASP A N 1
ATOM 884 C CA . ASP A 1 107 ? -17.637 -5.488 12.288 1.00 89.75 107 ASP A CA 1
ATOM 885 C C . ASP A 1 107 ? -17.988 -6.069 13.678 1.00 89.75 107 ASP A C 1
ATOM 887 O O . ASP A 1 107 ? -19.124 -6.486 13.907 1.00 89.75 107 ASP A O 1
ATOM 891 N N . SER A 1 108 ? -17.049 -6.064 14.637 1.00 87.81 108 SER A N 1
ATOM 892 C CA . SER A 1 108 ? -17.290 -6.439 16.042 1.00 87.81 108 SER A CA 1
ATOM 893 C C . SER A 1 108 ? -17.761 -5.279 16.933 1.00 87.81 108 SER A C 1
ATOM 895 O O . SER A 1 108 ? -17.913 -5.455 18.147 1.00 87.81 108 SER A O 1
ATOM 897 N N . GLY A 1 109 ? -17.998 -4.098 16.354 1.00 88.19 109 GLY A N 1
ATOM 898 C CA . GLY A 1 109 ? -18.379 -2.886 17.076 1.00 88.19 109 GLY A CA 1
ATOM 899 C C . GLY A 1 109 ? -17.220 -2.266 17.852 1.00 88.19 109 GLY A C 1
ATOM 900 O O . GLY A 1 109 ? -17.419 -1.819 18.979 1.00 88.19 109 GLY A O 1
ATOM 901 N N . TRP A 1 110 ? -16.011 -2.303 17.285 1.00 89.19 110 TRP A N 1
ATOM 902 C CA . TRP A 1 110 ? -14.784 -1.737 17.862 1.00 89.19 110 TRP A CA 1
ATOM 903 C C . TRP A 1 110 ? -14.376 -2.348 19.206 1.00 89.19 110 TRP A C 1
ATOM 905 O O . TRP A 1 110 ? -13.652 -1.748 19.999 1.00 89.19 110 TRP A O 1
ATOM 915 N N . ARG A 1 111 ? -14.821 -3.582 19.466 1.00 81.12 111 ARG A N 1
ATOM 916 C CA . ARG A 1 111 ? -14.501 -4.315 20.692 1.00 81.12 111 ARG A CA 1
ATOM 917 C C . ARG A 1 111 ? -13.166 -5.024 20.536 1.00 81.12 111 ARG A C 1
ATOM 919 O O . ARG A 1 111 ? -13.066 -6.021 19.815 1.00 81.12 111 ARG A O 1
ATOM 926 N N . LEU A 1 112 ? -12.154 -4.518 21.234 1.00 72.75 112 LEU A N 1
ATOM 927 C CA . LEU A 1 112 ? -10.827 -5.122 21.260 1.00 72.75 112 LEU A CA 1
ATOM 928 C C . LEU A 1 112 ? -10.881 -6.521 21.910 1.00 72.75 112 LEU A C 1
ATOM 930 O O . LEU A 1 112 ? -11.486 -6.684 22.973 1.00 72.75 112 LEU A O 1
ATOM 934 N N . PRO A 1 113 ? -10.271 -7.554 21.296 1.00 67.56 113 PRO A N 1
ATOM 935 C CA . PRO A 1 113 ? -10.157 -8.868 21.916 1.00 67.56 113 PRO A CA 1
ATOM 936 C C . PRO A 1 113 ? -9.304 -8.791 23.192 1.00 67.56 113 PRO A C 1
ATOM 938 O O . PRO A 1 113 ? -8.281 -8.105 23.177 1.00 67.56 113 PRO A O 1
ATOM 941 N N . PRO A 1 114 ? -9.626 -9.561 24.245 1.00 59.34 114 PRO A N 1
ATOM 942 C CA . PRO A 1 114 ? -8.953 -9.469 25.545 1.00 59.34 114 PRO A CA 1
ATOM 943 C C . PRO A 1 114 ? -7.447 -9.826 25.566 1.00 59.34 114 PRO A C 1
ATOM 945 O O . PRO A 1 114 ? -6.835 -9.709 26.620 1.00 59.34 114 PRO A O 1
ATOM 948 N N . GLU A 1 115 ? -6.815 -10.229 24.449 1.00 54.81 115 GLU A N 1
ATOM 949 C CA . GLU A 1 115 ? -5.424 -10.736 24.448 1.00 54.81 115 GLU A CA 1
ATOM 950 C C . GLU A 1 115 ? -4.520 -10.361 23.251 1.00 54.81 115 GLU A C 1
ATOM 952 O O . GLU A 1 115 ? -3.470 -10.975 23.058 1.00 54.81 115 GLU A O 1
ATOM 957 N N . LYS A 1 116 ? -4.824 -9.347 22.433 1.00 51.00 116 LYS A N 1
ATOM 958 C CA . LYS A 1 116 ? -3.913 -8.991 21.321 1.00 51.00 116 LYS A CA 1
ATOM 959 C C . LYS A 1 116 ? -3.040 -7.775 21.620 1.00 51.00 116 LYS A C 1
ATOM 961 O O . LYS A 1 116 ? -3.291 -6.684 21.125 1.00 51.00 116 LYS A O 1
ATOM 966 N N . LYS A 1 117 ? -1.931 -8.008 22.334 1.00 44.72 117 LYS A N 1
ATOM 967 C CA . LYS A 1 117 ? -0.720 -7.193 22.136 1.00 44.72 117 LYS A CA 1
ATOM 968 C C . LYS A 1 117 ? -0.251 -7.393 20.690 1.00 44.72 117 LYS A C 1
ATOM 970 O O . LYS A 1 117 ? -0.141 -8.532 20.230 1.00 44.72 117 LYS A O 1
ATOM 975 N N . LEU A 1 118 ? -0.006 -6.293 19.974 1.00 50.66 118 LEU A N 1
ATOM 976 C CA . LEU A 1 118 ? 0.357 -6.256 18.548 1.00 50.66 118 LEU A CA 1
ATOM 977 C C . LEU A 1 118 ? 1.598 -7.097 18.173 1.00 50.66 118 LEU A C 1
ATOM 979 O O . LEU A 1 118 ? 1.825 -7.364 16.992 1.00 50.66 118 LEU A O 1
ATOM 983 N N . ASP A 1 119 ? 2.361 -7.570 19.157 1.00 47.81 119 ASP A N 1
ATOM 984 C CA . ASP A 1 119 ? 3.600 -8.331 18.978 1.00 47.81 119 ASP A CA 1
ATOM 985 C C . ASP A 1 119 ? 3.398 -9.681 18.263 1.00 47.81 119 ASP A C 1
ATOM 987 O O . ASP A 1 119 ? 4.292 -10.149 17.562 1.00 47.81 119 ASP A O 1
ATOM 991 N N . ASN A 1 120 ? 2.206 -10.285 18.354 1.00 45.84 120 ASN A N 1
ATOM 992 C CA . ASN A 1 120 ? 1.926 -11.593 17.743 1.00 45.84 120 ASN A CA 1
ATOM 993 C C . ASN A 1 120 ? 1.531 -11.510 16.250 1.00 45.84 120 ASN A C 1
ATOM 995 O O . ASN A 1 120 ? 1.450 -12.526 15.558 1.00 45.84 120 ASN A O 1
ATOM 999 N N . ILE A 1 121 ? 1.280 -10.303 15.725 1.00 51.94 121 ILE A N 1
ATOM 1000 C CA . ILE A 1 121 ? 0.885 -10.102 14.320 1.00 51.94 121 ILE A CA 1
ATOM 1001 C C . ILE A 1 121 ? 2.108 -10.242 13.409 1.00 51.94 121 ILE A C 1
ATOM 1003 O O . ILE A 1 121 ? 2.022 -10.908 12.380 1.00 51.94 121 ILE A O 1
ATOM 1007 N N . TYR A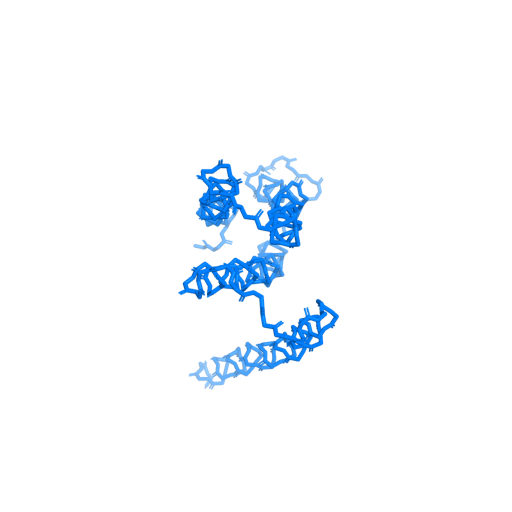 1 122 ? 3.266 -9.713 13.818 1.00 44.38 122 TYR A N 1
ATOM 1008 C CA . TYR A 1 122 ? 4.519 -9.838 13.067 1.00 44.38 122 TYR A CA 1
ATOM 1009 C C . TYR A 1 122 ? 4.998 -11.293 12.958 1.00 44.38 122 TYR A C 1
ATOM 1011 O O . TYR A 1 122 ? 5.506 -11.696 11.914 1.00 44.38 122 TYR A O 1
ATOM 1019 N N . THR A 1 123 ? 4.777 -12.121 13.984 1.00 42.19 123 THR A N 1
ATOM 1020 C CA . THR A 1 123 ? 5.155 -13.545 13.977 1.00 42.19 123 THR A CA 1
ATOM 1021 C C . THR A 1 123 ? 4.273 -14.368 13.035 1.00 42.19 123 THR A C 1
ATOM 1023 O O . THR A 1 123 ? 4.779 -15.191 12.269 1.00 42.19 123 THR A O 1
ATOM 1026 N N . VAL A 1 124 ? 2.960 -14.106 13.022 1.00 50.50 124 VAL A N 1
ATOM 1027 C CA . VAL A 1 124 ? 2.035 -14.704 12.043 1.00 50.50 124 VAL A CA 1
ATOM 1028 C C . VAL A 1 124 ? 2.344 -14.205 10.631 1.00 50.50 124 VAL A C 1
ATOM 1030 O O . VAL A 1 124 ? 2.259 -14.987 9.686 1.00 50.50 124 VAL A O 1
ATOM 1033 N N . PHE A 1 125 ? 2.773 -12.950 10.479 1.00 49.88 125 PHE A N 1
ATOM 1034 C CA . PHE A 1 125 ? 3.168 -12.378 9.193 1.00 49.88 125 PHE A CA 1
ATOM 1035 C C . PHE A 1 125 ? 4.423 -13.022 8.616 1.00 49.88 125 PHE A C 1
ATOM 1037 O O . PHE A 1 125 ? 4.411 -13.441 7.462 1.00 49.88 125 PHE A O 1
ATOM 1044 N N . ILE A 1 126 ? 5.477 -13.182 9.422 1.00 51.78 126 ILE A N 1
ATOM 1045 C CA . ILE A 1 126 ? 6.686 -13.922 9.036 1.00 51.78 126 ILE A CA 1
ATOM 1046 C C . ILE A 1 126 ? 6.302 -15.355 8.633 1.00 51.78 126 ILE A C 1
ATOM 1048 O O . ILE A 1 126 ? 6.712 -15.828 7.575 1.00 51.78 126 ILE A O 1
ATOM 1052 N N . ALA A 1 127 ? 5.447 -16.031 9.409 1.00 47.62 127 ALA A N 1
ATOM 1053 C CA . ALA A 1 127 ? 4.982 -17.377 9.080 1.00 47.62 127 ALA A CA 1
ATOM 1054 C C . ALA A 1 127 ? 4.156 -17.423 7.776 1.00 47.62 127 ALA A C 1
ATOM 1056 O O . ALA A 1 127 ? 4.331 -18.336 6.967 1.00 47.62 127 ALA A O 1
ATOM 1057 N N . ALA A 1 128 ? 3.288 -16.438 7.530 1.00 49.88 128 ALA A N 1
ATOM 1058 C CA . ALA A 1 128 ? 2.480 -16.330 6.316 1.00 49.88 128 ALA A CA 1
ATOM 1059 C C . ALA A 1 128 ? 3.323 -15.968 5.083 1.00 49.88 128 ALA A C 1
ATOM 1061 O O . ALA A 1 128 ? 3.116 -16.557 4.022 1.00 49.88 128 ALA A O 1
ATOM 1062 N N . LEU A 1 129 ? 4.310 -15.078 5.222 1.00 49.69 129 LEU A N 1
ATOM 1063 C CA . LEU A 1 129 ? 5.287 -14.731 4.188 1.00 49.69 129 LEU A CA 1
ATOM 1064 C C . LEU A 1 129 ? 6.160 -15.938 3.831 1.00 49.69 129 LEU A C 1
ATOM 1066 O O . LEU A 1 129 ? 6.316 -16.236 2.650 1.00 49.69 129 LEU A O 1
ATOM 1070 N N . ILE A 1 130 ? 6.635 -16.713 4.812 1.00 55.50 130 ILE A N 1
ATOM 1071 C CA . ILE A 1 130 ? 7.358 -17.975 4.566 1.00 55.50 130 ILE A CA 1
ATOM 1072 C C . ILE A 1 130 ? 6.460 -18.974 3.813 1.00 55.50 130 ILE A C 1
ATOM 1074 O O . ILE A 1 130 ? 6.885 -19.593 2.831 1.00 55.50 130 ILE A O 1
ATOM 1078 N N . LYS A 1 131 ? 5.184 -19.099 4.202 1.00 49.44 131 LYS A N 1
ATOM 1079 C CA . LYS A 1 131 ? 4.214 -20.007 3.559 1.00 49.44 131 LYS A CA 1
ATOM 1080 C C . LYS A 1 131 ? 3.780 -19.543 2.158 1.00 49.44 131 LYS A C 1
ATOM 1082 O O . LYS A 1 131 ? 3.450 -20.363 1.301 1.00 49.44 131 LYS A O 1
ATOM 1087 N N . ARG A 1 132 ? 3.770 -18.232 1.900 1.00 48.69 132 ARG A N 1
ATOM 1088 C CA . ARG A 1 132 ? 3.406 -17.634 0.605 1.00 48.69 132 ARG A CA 1
ATOM 1089 C C . ARG A 1 132 ? 4.583 -17.641 -0.364 1.00 48.69 132 ARG A C 1
ATOM 1091 O O . ARG A 1 132 ? 4.379 -18.002 -1.519 1.00 48.69 132 ARG A O 1
ATOM 1098 N N . SER A 1 133 ? 5.799 -17.351 0.098 1.00 43.50 133 SER A N 1
ATOM 1099 C CA . SER A 1 133 ? 7.031 -17.477 -0.692 1.00 43.50 133 SER A CA 1
ATOM 1100 C C . SER A 1 133 ? 7.260 -18.918 -1.146 1.00 43.50 133 SER A C 1
ATOM 1102 O O . SER A 1 133 ? 7.551 -19.145 -2.317 1.00 43.50 133 SER A O 1
ATOM 1104 N N . THR A 1 134 ? 7.009 -19.906 -0.279 1.00 48.06 134 THR A N 1
ATOM 1105 C CA . THR A 1 134 ? 7.058 -21.331 -0.659 1.00 48.06 134 THR A CA 1
ATOM 1106 C C . THR A 1 134 ? 5.973 -21.714 -1.667 1.00 48.06 134 THR A C 1
ATOM 1108 O O . THR A 1 134 ? 6.279 -22.411 -2.627 1.00 48.06 134 THR A O 1
ATOM 1111 N N . LYS A 1 135 ? 4.732 -21.214 -1.545 1.00 49.03 135 LYS A N 1
ATOM 1112 C CA . LYS A 1 135 ? 3.682 -21.430 -2.564 1.00 49.03 135 LYS A CA 1
ATOM 1113 C C . LYS A 1 135 ? 3.975 -20.753 -3.905 1.00 49.03 135 LYS A C 1
ATOM 1115 O O . LYS A 1 135 ? 3.674 -21.338 -4.940 1.00 49.03 135 LYS A O 1
ATOM 1120 N N . LYS A 1 136 ? 4.536 -19.540 -3.905 1.00 47.72 136 LYS A N 1
ATOM 1121 C CA . LYS A 1 136 ? 4.884 -18.801 -5.131 1.00 47.72 136 LYS A CA 1
ATOM 1122 C C . LYS A 1 136 ? 6.045 -19.495 -5.855 1.00 47.72 136 LYS A C 1
ATOM 1124 O O . LYS A 1 136 ? 5.948 -19.707 -7.057 1.00 47.72 136 LYS A O 1
ATOM 1129 N N . LEU A 1 137 ? 7.062 -19.961 -5.119 1.00 45.06 137 LEU A N 1
ATOM 1130 C CA . LEU A 1 137 ? 8.120 -20.845 -5.633 1.00 45.06 137 LEU A CA 1
ATOM 1131 C C . LEU A 1 137 ? 7.557 -22.162 -6.184 1.00 45.06 137 LEU A C 1
ATOM 1133 O O . LEU A 1 137 ? 7.937 -22.566 -7.276 1.00 45.06 137 LEU A O 1
ATOM 1137 N N . LEU A 1 138 ? 6.610 -22.799 -5.485 1.00 46.41 138 LEU A N 1
ATOM 1138 C CA . LEU A 1 138 ? 5.961 -24.022 -5.969 1.00 46.41 138 LEU A CA 1
ATOM 1139 C C . LEU A 1 138 ? 5.185 -23.777 -7.271 1.00 46.41 138 LEU A C 1
ATOM 1141 O O . LEU A 1 138 ? 5.261 -24.583 -8.188 1.00 46.41 138 LEU A O 1
ATOM 1145 N N . TYR A 1 139 ? 4.464 -22.658 -7.369 1.00 44.09 139 TYR A N 1
ATOM 1146 C CA . TYR A 1 139 ? 3.727 -22.279 -8.574 1.00 44.09 139 TYR A CA 1
ATOM 1147 C C . TYR A 1 139 ? 4.666 -22.023 -9.759 1.00 44.09 139 TYR A C 1
ATOM 1149 O O . TYR A 1 139 ? 4.408 -22.522 -10.850 1.00 44.09 139 TYR A O 1
ATOM 1157 N N . TYR A 1 140 ? 5.779 -21.314 -9.541 1.00 38.59 140 TYR A N 1
ATOM 1158 C CA . TYR A 1 140 ? 6.792 -21.097 -10.576 1.00 38.59 140 TYR A CA 1
ATOM 1159 C C . TYR A 1 140 ? 7.483 -22.404 -10.999 1.00 38.59 140 TYR A C 1
ATOM 1161 O O . TYR A 1 140 ? 7.604 -22.642 -12.195 1.00 38.59 140 TYR A O 1
ATOM 1169 N N . CYS A 1 141 ? 7.841 -23.291 -10.063 1.00 36.75 141 CYS A N 1
ATOM 1170 C CA . CYS A 1 141 ? 8.410 -24.606 -10.387 1.00 36.75 141 CYS A CA 1
ATOM 1171 C C . CYS A 1 141 ? 7.423 -25.520 -11.134 1.00 36.75 141 CYS A C 1
ATOM 1173 O O . CYS A 1 141 ? 7.819 -26.253 -12.036 1.00 36.75 141 CYS A O 1
ATOM 1175 N N . VAL A 1 142 ? 6.134 -25.494 -10.778 1.00 45.84 142 VAL A N 1
ATOM 1176 C CA . VAL A 1 142 ? 5.098 -26.278 -11.474 1.00 45.84 142 VAL A CA 1
ATOM 1177 C C . VAL A 1 142 ? 4.829 -25.715 -12.871 1.00 45.84 142 VAL A C 1
ATOM 1179 O O . VAL A 1 142 ? 4.610 -26.492 -13.797 1.00 45.84 142 VAL A O 1
ATOM 1182 N N . ALA A 1 143 ? 4.878 -24.393 -13.046 1.00 43.97 143 ALA A N 1
ATOM 1183 C CA . ALA A 1 143 ? 4.738 -23.762 -14.355 1.00 43.97 143 ALA A CA 1
ATOM 1184 C C . ALA A 1 143 ? 5.906 -24.121 -15.291 1.00 43.97 143 ALA A C 1
ATOM 1186 O O . ALA A 1 143 ? 5.667 -24.450 -16.444 1.00 43.97 143 ALA A O 1
ATOM 1187 N N . THR A 1 144 ? 7.149 -24.168 -14.798 1.00 41.72 144 THR A N 1
ATOM 1188 C CA . THR A 1 144 ? 8.310 -24.512 -15.641 1.00 41.72 144 THR A CA 1
ATOM 1189 C C . THR A 1 144 ? 8.387 -25.989 -16.032 1.00 41.72 144 THR A C 1
ATOM 1191 O O . THR A 1 144 ? 9.002 -26.304 -17.041 1.00 41.72 144 THR A O 1
ATOM 1194 N N . VAL A 1 145 ? 7.772 -26.900 -15.266 1.00 45.25 145 VAL A N 1
ATOM 1195 C CA . VAL A 1 145 ? 7.738 -28.343 -15.594 1.00 45.25 145 VAL A CA 1
ATOM 1196 C C . VAL A 1 145 ? 6.598 -28.694 -16.560 1.00 45.25 145 VAL A C 1
ATOM 1198 O O . VAL A 1 145 ? 6.665 -29.720 -17.222 1.00 45.25 145 VAL A O 1
ATOM 1201 N N . LYS A 1 146 ? 5.548 -27.869 -16.663 1.00 41.03 146 LYS A N 1
ATOM 1202 C CA . LYS A 1 146 ? 4.410 -28.127 -17.567 1.00 41.03 146 LYS A CA 1
ATOM 1203 C C . LYS A 1 146 ? 4.640 -27.695 -19.020 1.00 41.03 146 LYS A C 1
ATOM 1205 O O . LYS A 1 146 ? 3.872 -28.115 -19.880 1.00 41.03 146 LYS A O 1
ATOM 1210 N N . ASP A 1 147 ? 5.677 -26.898 -19.261 1.00 41.56 147 ASP A N 1
ATOM 1211 C CA . ASP A 1 147 ? 6.068 -26.384 -20.580 1.00 41.56 147 ASP A CA 1
ATOM 1212 C C . ASP A 1 147 ? 7.347 -27.068 -21.132 1.00 41.56 147 ASP A C 1
ATOM 1214 O O . ASP A 1 147 ? 7.972 -26.552 -22.057 1.00 41.56 147 ASP A O 1
ATOM 1218 N N . SER A 1 148 ? 7.758 -28.217 -20.565 1.00 41.53 148 SER A N 1
ATOM 1219 C CA . SER A 1 148 ? 8.843 -29.100 -21.054 1.00 41.53 148 SER A CA 1
ATOM 1220 C C . SER A 1 148 ? 8.306 -30.485 -21.397 1.00 41.53 148 SER A C 1
ATOM 1222 O O . SER A 1 148 ? 8.789 -31.063 -22.394 1.00 41.53 148 SER A O 1
#

Secondary structure (DSSP, 8-state):
---HHHHHHHHHHHHHHHHHHHHHHHHHHHHS---HHHHHHHHHHHHHHHHHIIIIIHHHHHHHHHHH-TT-SSPPPHHHHHHHHHHHHHHHHHHHHHHHHHHHHHHTTS---TT--THHHHHHHHHHHHHHHHHHHHHHHHHHHHT-

InterPro domains:
  IPR005026 SAPAP family [PF03359] (1-120)
  IPR005026 SAPAP family [PTHR12353] (2-115)

Foldseek 3Di:
DCALVVVLVVLVVLLVVLVVLLVVLVCCLVVDPADVVLVVLSCVLSVLSVCLCVPLSVVLNVLSVQCVDPPHPPHDDSVNSVVSVVVSVLSSVVSVVSSVVNVVCVVVVVDDDPDDDVVVVVVVSVVVCVVVVVVVVVVVVVVVVVVD

pLDDT: mean 79.31, std 18.58, range [36.75, 95.44]

Radius of gyration: 18.65 Å; chains: 1; bounding box: 40×40×49 Å

Organism: Nothobranchius kuhntae (NCBI:txid321403)